Protein AF-A0A0Q9KN88-F1 (afdb_monomer_lite)

Radius of gyration: 12.46 Å; chains: 1; bounding box: 31×26×24 Å

Structure (mmCIF, N/CA/C/O backbone):
data_AF-A0A0Q9KN88-F1
#
_entry.id   AF-A0A0Q9KN88-F1
#
loop_
_atom_site.group_PDB
_atom_site.id
_atom_site.type_symbol
_atom_site.label_atom_id
_atom_site.label_alt_id
_atom_site.label_comp_id
_atom_site.label_asym_id
_atom_site.label_entity_id
_atom_site.label_seq_id
_atom_site.pdbx_PDB_ins_code
_atom_site.Cartn_x
_atom_site.Cartn_y
_atom_site.Cartn_z
_atom_site.occupancy
_atom_site.B_iso_or_equiv
_atom_site.auth_seq_id
_atom_site.auth_comp_id
_atom_site.auth_asym_id
_atom_site.auth_atom_id
_atom_site.pdbx_PDB_model_num
ATOM 1 N N . MET A 1 1 ? 11.682 12.353 -7.557 1.00 66.00 1 MET A N 1
ATOM 2 C CA . MET A 1 1 ? 10.257 12.763 -7.603 1.00 66.00 1 MET A CA 1
ATOM 3 C C . MET A 1 1 ? 9.466 11.636 -8.251 1.00 66.00 1 MET A C 1
ATOM 5 O O . MET A 1 1 ? 9.890 11.157 -9.292 1.00 66.00 1 MET A O 1
ATOM 9 N N . CYS A 1 2 ? 8.392 11.150 -7.622 1.00 83.38 2 CYS A N 1
ATOM 10 C CA . CYS A 1 2 ? 7.617 10.023 -8.153 1.00 83.38 2 CYS A CA 1
ATOM 11 C C . CYS A 1 2 ? 6.597 10.494 -9.201 1.00 83.38 2 CYS A C 1
ATOM 13 O O . CYS A 1 2 ? 5.848 11.435 -8.937 1.00 83.38 2 CYS A O 1
ATOM 15 N N . ILE A 1 3 ? 6.490 9.790 -10.333 1.00 86.19 3 ILE A N 1
ATOM 16 C CA . ILE A 1 3 ? 5.500 10.087 -11.388 1.00 86.19 3 ILE A CA 1
ATOM 17 C C . ILE A 1 3 ? 4.047 9.905 -10.929 1.00 86.19 3 ILE A C 1
ATOM 19 O O . ILE A 1 3 ? 3.130 10.432 -11.544 1.00 86.19 3 ILE A O 1
ATOM 23 N N . THR A 1 4 ? 3.818 9.182 -9.828 1.00 83.69 4 THR A N 1
ATOM 24 C CA . THR A 1 4 ? 2.466 8.972 -9.288 1.00 83.69 4 THR A CA 1
ATOM 25 C C . THR A 1 4 ? 1.870 10.231 -8.653 1.00 83.69 4 THR A C 1
ATOM 27 O O . THR A 1 4 ? 0.707 10.207 -8.255 1.00 83.69 4 THR A O 1
ATOM 30 N N . GLY A 1 5 ? 2.666 11.294 -8.468 1.00 86.88 5 GLY A N 1
ATOM 31 C CA . GLY A 1 5 ? 2.256 12.521 -7.775 1.00 86.88 5 GLY A CA 1
ATOM 32 C C . GLY A 1 5 ? 1.994 12.337 -6.275 1.00 86.88 5 GLY A C 1
ATOM 33 O O . GLY A 1 5 ? 1.649 13.289 -5.577 1.00 86.88 5 GLY A O 1
ATOM 34 N N . LYS A 1 6 ? 2.159 11.119 -5.745 1.00 88.69 6 LYS A N 1
ATOM 35 C CA . LYS A 1 6 ? 1.930 10.816 -4.334 1.00 88.69 6 LYS A CA 1
ATOM 36 C C . LYS A 1 6 ? 3.097 11.293 -3.488 1.00 88.69 6 LYS A C 1
ATOM 38 O O . LYS A 1 6 ? 4.261 11.211 -3.879 1.00 88.69 6 LYS A O 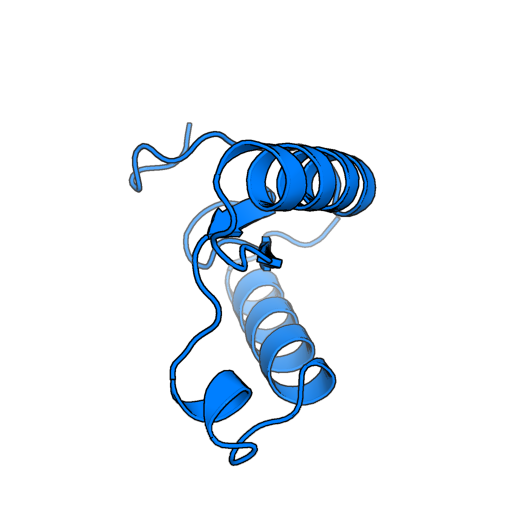1
ATOM 43 N N . ARG A 1 7 ? 2.774 11.725 -2.268 1.00 92.00 7 ARG A N 1
ATOM 44 C CA . ARG A 1 7 ? 3.778 12.108 -1.278 1.00 92.00 7 ARG A CA 1
ATOM 45 C C . ARG A 1 7 ? 4.703 10.928 -0.981 1.00 92.00 7 ARG A C 1
ATOM 47 O O . ARG A 1 7 ? 4.234 9.856 -0.596 1.00 92.00 7 ARG A O 1
ATOM 54 N N . ALA A 1 8 ? 5.996 11.147 -1.179 1.00 93.25 8 ALA A N 1
ATOM 55 C CA . ALA A 1 8 ? 7.055 10.197 -0.875 1.00 93.25 8 ALA A CA 1
ATOM 56 C C . ALA A 1 8 ? 7.463 10.279 0.604 1.00 93.25 8 ALA A C 1
ATOM 58 O O . ALA A 1 8 ? 7.422 11.352 1.214 1.00 93.25 8 ALA A O 1
ATOM 59 N N . TYR A 1 9 ? 7.851 9.135 1.158 1.00 93.88 9 TYR A N 1
ATOM 60 C CA . TYR A 1 9 ? 8.458 8.977 2.476 1.00 93.88 9 TYR A CA 1
ATOM 61 C C . TYR A 1 9 ? 9.717 8.124 2.317 1.00 93.88 9 TYR A C 1
ATOM 63 O O . TYR A 1 9 ? 9.679 7.104 1.627 1.00 93.88 9 TYR A O 1
ATOM 71 N N . TYR A 1 10 ? 10.809 8.510 2.973 1.00 90.19 10 TYR A N 1
ATOM 72 C CA . TYR A 1 10 ? 12.099 7.837 2.807 1.00 90.19 10 TYR A CA 1
ATOM 73 C C . TYR A 1 10 ? 12.126 6.470 3.487 1.00 90.19 10 TYR A C 1
ATOM 75 O O . TYR A 1 10 ? 12.818 5.558 3.043 1.00 90.19 10 TYR A O 1
ATOM 83 N N . SER A 1 11 ? 11.329 6.292 4.545 1.00 91.94 11 SER A N 1
ATOM 84 C CA . SER A 1 11 ? 11.251 5.026 5.268 1.00 91.94 11 SER A CA 1
ATOM 85 C C . SER A 1 11 ? 9.827 4.500 5.441 1.00 91.94 11 SER A C 1
ATOM 87 O O . SER A 1 11 ? 8.839 5.239 5.548 1.00 91.94 11 SER A O 1
ATOM 89 N N . ARG A 1 12 ? 9.728 3.174 5.601 1.00 91.44 12 ARG A N 1
ATOM 90 C CA . ARG A 1 12 ? 8.488 2.498 6.007 1.00 91.44 12 ARG A CA 1
ATOM 91 C C . ARG A 1 12 ? 7.949 3.043 7.327 1.00 91.44 12 ARG A C 1
ATOM 93 O O . ARG A 1 12 ? 6.734 3.111 7.506 1.00 91.44 12 ARG A O 1
ATOM 100 N N . ALA A 1 13 ? 8.836 3.397 8.259 1.00 94.31 13 ALA A N 1
ATOM 101 C CA . ALA A 1 13 ? 8.468 3.902 9.576 1.00 94.31 13 ALA A CA 1
ATOM 102 C C . ALA A 1 13 ? 7.738 5.250 9.478 1.00 94.31 13 ALA A C 1
ATOM 104 O O . ALA A 1 13 ? 6.664 5.413 10.065 1.00 94.31 13 ALA A O 1
ATOM 105 N N . GLU A 1 14 ? 8.257 6.178 8.672 1.00 95.25 14 GLU A N 1
ATOM 106 C CA . GLU A 1 14 ? 7.615 7.467 8.397 1.00 95.25 14 GLU A CA 1
ATOM 107 C C . GLU A 1 14 ? 6.261 7.290 7.711 1.00 95.25 14 GLU A C 1
ATOM 109 O O . GLU A 1 14 ? 5.252 7.831 8.177 1.00 95.25 14 GLU A O 1
ATOM 114 N N . ALA A 1 15 ? 6.211 6.468 6.658 1.00 95.56 15 ALA A N 1
ATOM 115 C CA . ALA A 1 15 ? 4.970 6.169 5.953 1.00 95.56 15 ALA A CA 1
ATOM 116 C C . ALA A 1 15 ? 3.928 5.538 6.894 1.00 95.56 15 ALA A C 1
ATOM 118 O O . ALA A 1 15 ? 2.758 5.917 6.876 1.00 95.56 15 ALA A O 1
ATOM 119 N N . LYS A 1 16 ? 4.340 4.619 7.780 1.00 95.56 16 LYS A N 1
ATOM 120 C CA . LYS A 1 16 ? 3.462 3.987 8.779 1.00 95.56 16 LYS A CA 1
ATOM 121 C C . LYS A 1 16 ? 2.929 5.001 9.789 1.00 95.56 16 LYS A C 1
ATOM 123 O O . LYS A 1 16 ? 1.732 4.988 10.082 1.00 95.56 16 LYS A O 1
ATOM 128 N N . LYS A 1 17 ? 3.786 5.890 10.306 1.00 96.88 17 LYS A N 1
ATOM 129 C CA . LYS A 1 17 ? 3.376 6.971 11.217 1.00 96.88 17 LYS A CA 1
ATOM 130 C C . LYS A 1 17 ? 2.329 7.858 10.547 1.00 96.88 17 LYS A C 1
ATOM 132 O O . LYS A 1 17 ? 1.295 8.143 11.152 1.00 96.88 17 LYS A O 1
ATOM 137 N N . LYS A 1 18 ? 2.556 8.235 9.284 1.00 96.75 18 LYS A N 1
ATOM 138 C CA . LYS A 1 18 ? 1.639 9.115 8.559 1.00 96.75 18 LYS A CA 1
ATOM 139 C C . LYS A 1 18 ? 0.335 8.430 8.150 1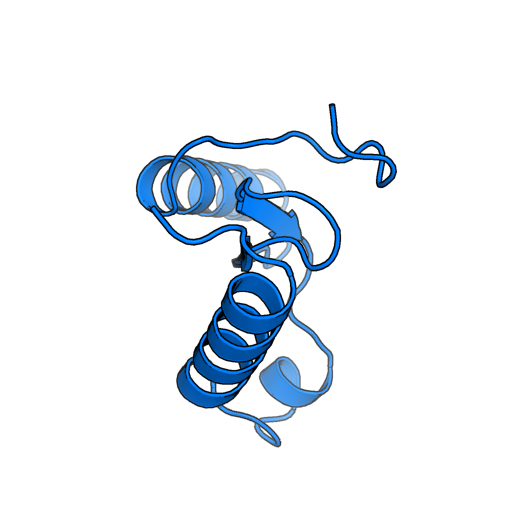.00 96.75 18 LYS A C 1
ATOM 141 O O . LYS A 1 18 ? -0.720 9.046 8.272 1.00 96.75 18 LYS A O 1
ATOM 146 N N . ALA A 1 19 ? 0.378 7.156 7.764 1.00 96.50 19 ALA A N 1
ATOM 147 C CA . ALA A 1 19 ? -0.815 6.354 7.505 1.00 96.50 19 ALA A CA 1
ATOM 148 C C . ALA A 1 19 ? -1.696 6.228 8.759 1.00 96.50 19 ALA A C 1
ATOM 150 O O . ALA A 1 19 ? -2.912 6.401 8.681 1.00 96.50 19 ALA A O 1
ATOM 151 N N . LYS A 1 20 ? -1.092 5.990 9.934 1.00 96.38 20 LYS A N 1
ATOM 152 C CA . LYS A 1 20 ? -1.822 5.927 11.211 1.00 96.38 20 LYS A CA 1
ATOM 153 C C . LYS A 1 20 ? -2.491 7.262 11.550 1.00 96.38 20 LYS A C 1
ATOM 155 O O . LYS A 1 20 ? -3.657 7.273 11.926 1.00 96.38 20 LYS A O 1
ATOM 160 N N . ASP A 1 21 ? -1.768 8.371 11.411 1.00 96.81 21 ASP A N 1
ATOM 161 C CA . ASP A 1 21 ? -2.295 9.727 11.624 1.00 96.81 21 ASP A CA 1
ATOM 162 C C . ASP A 1 21 ? -3.465 10.035 10.673 1.00 96.81 21 ASP A C 1
ATOM 164 O O . ASP A 1 21 ? -4.535 10.438 11.117 1.00 96.81 21 ASP A O 1
ATOM 168 N N . MET A 1 22 ? -3.304 9.755 9.378 1.00 95.81 22 MET A N 1
ATOM 169 C CA . MET A 1 22 ? -4.344 9.981 8.373 1.00 95.81 22 MET A CA 1
ATOM 170 C C . MET A 1 22 ? -5.581 9.107 8.602 1.00 95.81 22 MET A C 1
ATOM 172 O O . MET A 1 22 ? -6.697 9.619 8.538 1.00 95.81 22 MET A O 1
ATOM 176 N N . SER A 1 23 ? -5.394 7.827 8.938 1.00 96.00 23 SER A N 1
ATOM 177 C CA . SER A 1 23 ? -6.521 6.928 9.216 1.00 96.00 23 SER A CA 1
ATOM 178 C C . SER A 1 23 ? -7.331 7.396 10.423 1.00 96.00 23 SER A C 1
ATOM 180 O O . SER A 1 23 ? -8.554 7.358 10.402 1.00 96.00 23 SER A O 1
ATOM 182 N N . ARG A 1 24 ? -6.659 7.906 11.467 1.00 95.56 24 ARG A N 1
ATOM 183 C CA . ARG A 1 24 ? -7.331 8.470 12.648 1.00 95.56 24 ARG A CA 1
ATOM 184 C C . ARG A 1 24 ? -8.114 9.744 12.336 1.00 95.56 24 ARG A C 1
ATOM 186 O O . ARG A 1 24 ? -9.155 9.956 12.939 1.00 95.56 24 ARG A O 1
ATOM 193 N N . ARG A 1 25 ? -7.605 10.597 11.441 1.00 95.75 25 ARG A N 1
ATOM 194 C CA . ARG A 1 25 ? -8.241 11.881 11.095 1.00 95.75 25 ARG A CA 1
ATOM 195 C C . ARG A 1 25 ? -9.426 11.736 10.148 1.00 95.75 25 ARG A C 1
ATOM 197 O O . ARG A 1 25 ? -10.356 12.522 10.231 1.00 95.75 25 ARG A O 1
ATOM 204 N N . THR A 1 26 ? -9.355 10.782 9.225 1.00 95.25 26 THR A N 1
ATOM 205 C CA . THR A 1 26 ? -10.331 10.639 8.130 1.00 95.25 26 THR A CA 1
ATOM 206 C C . THR A 1 26 ? -11.319 9.497 8.346 1.00 95.25 26 THR A C 1
ATOM 208 O O . THR A 1 26 ? -12.339 9.447 7.672 1.00 95.25 26 THR A O 1
ATOM 211 N N . GLY A 1 27 ? -11.005 8.547 9.232 1.00 94.12 27 GLY A N 1
ATOM 212 C CA . GLY A 1 27 ? -11.735 7.282 9.355 1.00 94.12 27 GLY A CA 1
ATOM 213 C C . GLY A 1 27 ? -11.437 6.286 8.228 1.00 94.12 27 GLY A C 1
ATOM 214 O O . GLY A 1 27 ? -11.793 5.114 8.338 1.00 94.12 27 GLY A O 1
ATOM 215 N N . GLU A 1 28 ? -10.737 6.697 7.165 1.00 93.75 28 GLU A N 1
ATOM 216 C CA . GLU A 1 28 ? -10.363 5.801 6.078 1.00 93.75 28 GLU A CA 1
ATOM 217 C C . GLU A 1 28 ? -9.145 4.953 6.445 1.00 93.75 28 GLU A C 1
ATOM 219 O O . GLU A 1 28 ? -8.117 5.443 6.912 1.00 93.75 28 GLU A O 1
ATOM 224 N N . ARG A 1 29 ? -9.206 3.655 6.149 1.00 92.62 29 ARG A N 1
ATOM 225 C CA . ARG A 1 29 ? -8.046 2.778 6.306 1.00 92.62 29 ARG A CA 1
ATOM 226 C C . ARG A 1 29 ? -7.033 3.051 5.196 1.00 92.62 29 ARG A C 1
ATOM 228 O O . ARG A 1 29 ? -7.233 2.632 4.058 1.00 92.62 29 ARG A O 1
ATOM 235 N N . VAL A 1 30 ? -5.902 3.656 5.552 1.00 95.31 30 VAL A N 1
ATOM 236 C CA . VAL A 1 30 ? -4.734 3.788 4.668 1.00 95.31 30 VAL A CA 1
ATOM 237 C C . VAL A 1 30 ? -3.553 2.974 5.189 1.00 95.31 30 VAL A C 1
ATOM 239 O O . VAL A 1 30 ? -3.345 2.831 6.394 1.00 95.31 30 VAL A O 1
ATOM 242 N N . ILE A 1 31 ? -2.772 2.409 4.272 1.00 94.44 31 ILE A N 1
ATOM 2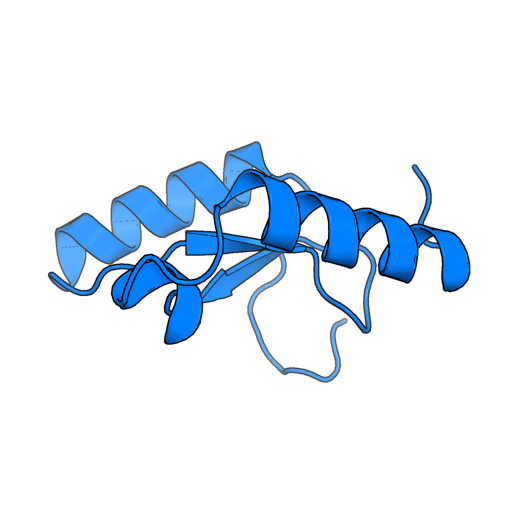43 C CA . ILE A 1 31 ? -1.602 1.585 4.572 1.00 94.44 31 ILE A CA 1
ATOM 244 C C . ILE A 1 31 ? -0.353 2.139 3.879 1.00 94.44 31 ILE A C 1
ATOM 246 O O . ILE A 1 31 ? -0.459 2.684 2.777 1.00 94.44 31 ILE A O 1
ATOM 250 N N . PRO A 1 32 ? 0.832 1.999 4.498 1.00 95.25 32 PRO A N 1
ATOM 251 C CA . PRO A 1 32 ? 2.087 2.271 3.820 1.00 95.25 32 PRO A CA 1
ATOM 252 C C . PRO A 1 32 ? 2.392 1.174 2.796 1.00 95.25 32 PRO A C 1
ATOM 254 O O . PRO A 1 32 ? 2.127 -0.006 3.044 1.00 95.25 32 PRO A O 1
ATOM 257 N N . TYR A 1 33 ? 3.001 1.553 1.680 1.00 92.12 33 TYR A N 1
ATOM 258 C CA . TYR A 1 33 ? 3.448 0.627 0.651 1.00 92.12 33 TYR A CA 1
ATOM 259 C C . TYR A 1 33 ? 4.697 1.142 -0.072 1.00 92.12 33 TYR A C 1
ATOM 261 O O . TYR A 1 33 ? 4.883 2.351 -0.202 1.00 92.12 33 TYR A O 1
ATOM 269 N N . ARG A 1 34 ? 5.538 0.225 -0.562 1.00 89.38 34 ARG A N 1
ATOM 270 C CA . ARG A 1 34 ? 6.684 0.557 -1.417 1.00 89.38 34 ARG A CA 1
ATOM 271 C C . ARG A 1 34 ? 6.218 0.796 -2.851 1.00 89.38 34 ARG A C 1
ATOM 273 O O . ARG A 1 34 ? 5.382 0.030 -3.344 1.00 89.38 34 ARG A O 1
ATOM 280 N N . CYS A 1 35 ? 6.687 1.877 -3.467 1.00 89.19 35 CYS A N 1
ATOM 281 C CA . CYS A 1 35 ? 6.301 2.239 -4.823 1.00 89.19 35 CYS A CA 1
ATOM 282 C C . CYS A 1 35 ? 6.891 1.280 -5.863 1.00 89.19 35 CYS A C 1
ATOM 284 O O . CYS A 1 35 ? 8.006 0.796 -5.713 1.00 89.19 35 CYS A O 1
ATOM 286 N N . ASP A 1 36 ? 6.142 1.050 -6.938 1.00 86.19 36 ASP A N 1
ATOM 287 C CA . ASP A 1 36 ? 6.535 0.159 -8.033 1.00 86.19 36 ASP A CA 1
ATOM 288 C C . ASP A 1 36 ? 7.331 0.880 -9.137 1.00 86.19 36 ASP A C 1
ATOM 290 O O . ASP A 1 36 ? 7.733 0.245 -10.108 1.00 86.19 36 ASP A O 1
ATOM 294 N N . VAL A 1 37 ? 7.496 2.205 -9.021 1.00 87.06 37 VAL A N 1
ATOM 295 C CA . VAL A 1 37 ? 8.119 3.086 -10.033 1.00 87.06 37 VAL A CA 1
ATOM 296 C C . VAL A 1 37 ? 9.111 4.092 -9.435 1.00 87.06 37 VAL A C 1
ATOM 298 O O . VAL A 1 37 ? 9.632 4.948 -10.141 1.00 87.06 37 VAL A O 1
ATOM 301 N N . CYS A 1 38 ? 9.331 4.054 -8.120 1.00 88.38 38 CYS A N 1
ATOM 302 C CA . CYS A 1 38 ? 10.345 4.861 -7.444 1.00 88.38 38 CYS A CA 1
ATOM 303 C C . CYS A 1 38 ? 10.826 4.136 -6.173 1.00 88.38 38 CYS A C 1
ATOM 305 O O . CYS A 1 38 ? 10.145 3.215 -5.711 1.00 88.38 38 CYS A O 1
ATOM 307 N N . PRO A 1 39 ? 11.967 4.531 -5.582 1.00 88.44 39 PRO A N 1
ATOM 308 C CA . PRO A 1 39 ? 12.510 3.850 -4.405 1.00 88.44 39 PRO A CA 1
ATOM 309 C C . PRO A 1 39 ? 11.758 4.173 -3.099 1.00 88.44 39 PRO A C 1
ATOM 311 O O . PRO A 1 39 ? 11.987 3.515 -2.083 1.00 88.44 39 PRO A O 1
ATOM 314 N N . ASP A 1 40 ? 10.858 5.158 -3.114 1.00 92.19 40 ASP A N 1
ATOM 315 C CA . ASP A 1 40 ? 10.214 5.701 -1.918 1.00 92.19 40 ASP A CA 1
ATOM 316 C C . ASP A 1 40 ? 8.998 4.892 -1.433 1.00 92.19 40 ASP A C 1
ATOM 318 O O . ASP A 1 40 ? 8.392 4.070 -2.134 1.00 92.19 40 ASP A O 1
ATOM 322 N N . TRP A 1 41 ? 8.583 5.197 -0.204 1.00 93.38 41 TRP A N 1
ATOM 323 C CA . TRP A 1 41 ? 7.332 4.733 0.379 1.00 93.38 41 TRP A CA 1
ATOM 324 C C . TRP A 1 41 ? 6.203 5.731 0.130 1.00 93.38 41 TRP A C 1
ATOM 326 O O . TRP A 1 41 ? 6.389 6.945 0.168 1.00 93.38 41 TRP A O 1
ATOM 336 N N . HIS A 1 42 ? 4.993 5.212 -0.046 1.00 94.12 42 HIS A N 1
ATOM 337 C CA . HIS A 1 42 ? 3.761 5.988 -0.148 1.00 94.12 42 HIS A CA 1
ATOM 338 C C . HIS A 1 42 ? 2.709 5.453 0.821 1.00 94.12 42 HIS A C 1
ATOM 340 O O . HIS A 1 42 ? 2.867 4.386 1.415 1.00 94.12 42 HIS A O 1
ATOM 346 N N . ILE A 1 43 ? 1.612 6.195 0.969 1.00 95.12 43 ILE A N 1
ATOM 347 C CA . ILE A 1 43 ? 0.418 5.751 1.691 1.00 95.12 43 ILE A CA 1
ATOM 348 C C . ILE A 1 43 ? -0.780 5.735 0.741 1.00 95.12 43 ILE A C 1
ATOM 350 O O . ILE A 1 43 ? -0.868 6.554 -0.174 1.00 95.12 43 ILE A O 1
ATOM 354 N N . GLY A 1 44 ? -1.701 4.799 0.941 1.00 93.94 44 GLY A N 1
ATOM 355 C CA . GLY A 1 44 ? -2.924 4.715 0.145 1.00 93.94 44 GLY A CA 1
ATOM 356 C C . GLY A 1 44 ? -3.883 3.654 0.662 1.00 93.94 44 GLY A C 1
ATOM 357 O O . GLY A 1 44 ? -3.596 2.978 1.652 1.00 93.94 44 GLY A O 1
ATOM 358 N N . LYS A 1 45 ? -5.031 3.508 -0.004 1.00 93.06 45 LYS A N 1
ATOM 359 C CA . LYS A 1 45 ? -6.019 2.489 0.362 1.00 93.06 45 LYS A CA 1
ATOM 360 C C . LYS A 1 45 ? -5.430 1.081 0.182 1.00 93.06 45 LYS A C 1
ATOM 362 O O . LYS A 1 45 ? -4.650 0.861 -0.750 1.00 93.06 45 LYS A O 1
ATOM 367 N N . PRO A 1 46 ? -5.760 0.128 1.071 1.00 92.06 46 PRO A N 1
ATOM 368 C CA . PRO A 1 46 ? -5.370 -1.258 0.880 1.00 92.06 46 PRO A CA 1
ATOM 369 C C . PRO A 1 46 ? -5.986 -1.808 -0.415 1.00 92.06 46 PRO A C 1
ATOM 371 O O . PRO A 1 46 ? -7.112 -1.440 -0.752 1.00 92.06 46 PRO A O 1
ATOM 374 N N . PRO A 1 47 ? -5.277 -2.689 -1.140 1.00 89.88 47 PRO A N 1
ATOM 375 C CA . PRO A 1 47 ? -5.831 -3.321 -2.330 1.00 89.88 47 PRO A CA 1
ATOM 376 C C . PRO A 1 47 ? -7.048 -4.192 -1.964 1.00 89.88 47 PRO A C 1
ATOM 378 O O . PRO A 1 47 ? -7.064 -4.762 -0.867 1.00 89.88 47 PRO A O 1
ATOM 381 N N . PRO A 1 48 ? -8.037 -4.352 -2.866 1.00 91.25 48 PRO A N 1
ATOM 382 C CA . PRO A 1 48 ? -9.263 -5.103 -2.584 1.00 91.25 48 PRO A CA 1
ATOM 383 C C . PRO A 1 48 ? -9.018 -6.519 -2.059 1.00 91.25 48 PRO A C 1
ATOM 385 O O . PRO A 1 48 ? -9.648 -6.914 -1.082 1.00 91.25 48 PRO A O 1
ATOM 388 N N . GLY A 1 49 ? -8.042 -7.246 -2.612 1.00 92.31 49 GLY A N 1
ATOM 389 C CA . GLY A 1 49 ? -7.712 -8.596 -2.143 1.00 92.31 49 GLY A CA 1
ATOM 390 C C . GLY A 1 49 ? -7.240 -8.650 -0.687 1.00 92.31 49 GLY A C 1
ATOM 391 O O . GLY A 1 49 ? -7.548 -9.601 0.021 1.00 92.31 49 GLY A O 1
ATOM 392 N N . LEU A 1 50 ? -6.586 -7.596 -0.181 1.00 90.88 50 LEU A N 1
ATOM 393 C CA . LEU A 1 50 ? -6.220 -7.517 1.238 1.00 90.88 50 LEU A CA 1
ATOM 394 C C . LEU A 1 50 ? -7.434 -7.246 2.134 1.00 90.88 50 LEU A C 1
ATOM 396 O O . LEU A 1 50 ? -7.446 -7.643 3.296 1.00 90.88 50 LEU A O 1
ATOM 400 N N . ILE A 1 51 ? -8.428 -6.517 1.625 1.00 91.56 51 ILE A N 1
ATOM 401 C CA . ILE A 1 51 ? -9.675 -6.245 2.350 1.00 91.56 51 ILE A CA 1
ATOM 402 C C . ILE A 1 51 ? -10.523 -7.518 2.411 1.00 91.56 51 ILE A C 1
ATOM 404 O O . ILE A 1 51 ? -11.052 -7.837 3.470 1.00 91.56 51 ILE A O 1
ATOM 408 N N . ARG A 1 52 ? -10.600 -8.252 1.294 1.00 94.31 52 ARG A N 1
ATOM 409 C CA . ARG A 1 52 ? -11.342 -9.514 1.160 1.00 94.31 52 ARG A CA 1
ATOM 410 C C . ARG A 1 52 ? -10.654 -10.713 1.823 1.00 94.31 52 ARG A C 1
ATOM 412 O O . ARG A 1 52 ? -11.289 -11.743 1.989 1.00 94.31 52 ARG A O 1
ATOM 419 N N . GLY A 1 53 ? -9.384 -10.581 2.212 1.00 92.38 53 GLY A N 1
ATOM 420 C CA . GLY A 1 53 ? -8.604 -11.670 2.813 1.00 92.38 53 GLY A CA 1
ATOM 421 C C . GLY A 1 53 ? -8.056 -12.683 1.803 1.00 92.38 53 GLY A C 1
ATOM 422 O O . GLY A 1 53 ? -7.583 -13.736 2.205 1.00 92.38 53 GLY A O 1
ATOM 423 N N . GLU A 1 54 ? -8.092 -12.360 0.511 1.00 95.19 54 GLU A N 1
ATOM 424 C CA . GLU A 1 54 ? -7.566 -13.188 -0.584 1.00 95.19 54 GLU A CA 1
ATOM 425 C C . GLU A 1 54 ? -6.035 -13.168 -0.644 1.00 95.19 54 GLU A C 1
ATOM 427 O O . GLU A 1 54 ? -5.420 -14.108 -1.129 1.00 95.19 54 GLU A O 1
ATOM 432 N N . VAL A 1 55 ? -5.423 -12.077 -0.171 1.00 93.31 55 VAL A N 1
ATOM 433 C CA . VAL A 1 55 ? -3.968 -11.926 -0.084 1.00 93.31 55 VAL A CA 1
ATOM 434 C C . VAL A 1 55 ? -3.571 -11.384 1.280 1.00 93.31 55 VAL A C 1
ATOM 436 O O . VAL A 1 55 ? -4.194 -10.469 1.832 1.00 93.31 55 VAL A O 1
ATOM 439 N N . SER A 1 56 ? -2.486 -11.916 1.824 1.00 92.69 56 SER A N 1
ATOM 440 C CA . SER A 1 56 ? -1.898 -11.451 3.070 1.00 92.69 56 SER A CA 1
ATOM 441 C C . SER A 1 56 ? -1.074 -10.175 2.867 1.00 92.69 56 SER A C 1
ATOM 443 O O . SER A 1 56 ? -0.605 -9.828 1.778 1.00 92.69 56 SER A O 1
ATOM 445 N N . ARG A 1 57 ? -0.844 -9.447 3.967 1.00 87.56 57 ARG A N 1
ATOM 446 C CA . ARG A 1 57 ? 0.060 -8.283 3.956 1.00 87.56 57 ARG A CA 1
ATOM 447 C C . ARG A 1 57 ? 1.491 -8.676 3.590 1.00 87.56 57 ARG A C 1
ATOM 449 O O . ARG A 1 57 ? 2.181 -7.870 2.972 1.00 87.56 57 ARG A O 1
ATOM 456 N N . SER A 1 58 ? 1.928 -9.859 4.017 1.00 88.69 58 SER A N 1
ATOM 457 C CA . SER A 1 58 ? 3.251 -10.417 3.730 1.00 88.69 58 SER A CA 1
ATOM 458 C C . SER A 1 58 ? 3.440 -10.649 2.238 1.00 88.69 58 SER A C 1
ATOM 460 O O . SER A 1 58 ? 4.439 -10.188 1.702 1.00 88.69 58 SER A O 1
ATOM 462 N N . GLU A 1 59 ? 2.461 -11.246 1.557 1.00 91.12 59 GLU A N 1
ATOM 463 C CA . GLU A 1 59 ? 2.528 -11.493 0.109 1.00 91.12 59 GLU A CA 1
ATOM 464 C C . GLU A 1 59 ? 2.623 -10.189 -0.686 1.00 91.12 59 GLU A C 1
ATOM 466 O O . GLU A 1 59 ? 3.510 -10.031 -1.522 1.00 91.12 59 GLU A O 1
ATOM 471 N N . ILE A 1 60 ? 1.782 -9.197 -0.367 1.00 89.38 60 ILE A N 1
ATOM 472 C CA . ILE A 1 60 ? 1.847 -7.877 -1.020 1.00 89.38 60 ILE A CA 1
ATOM 473 C C . ILE A 1 60 ? 3.206 -7.214 -0.788 1.00 89.38 60 ILE A C 1
ATOM 475 O O . ILE A 1 60 ? 3.739 -6.543 -1.673 1.00 89.38 60 ILE A O 1
ATOM 479 N N . HIS A 1 61 ? 3.739 -7.338 0.426 1.00 85.69 61 HIS A N 1
ATOM 480 C CA . HIS A 1 61 ? 5.024 -6.753 0.773 1.00 85.69 61 HIS A CA 1
ATOM 481 C C . HIS A 1 61 ? 6.154 -7.426 -0.004 1.00 85.69 61 HIS A C 1
ATOM 483 O O . HIS A 1 61 ? 6.946 -6.716 -0.616 1.00 85.69 61 HIS A O 1
ATOM 489 N N . GLN A 1 62 ? 6.182 -8.759 -0.031 1.00 87.69 62 GLN A N 1
ATOM 490 C CA . GLN A 1 62 ? 7.184 -9.536 -0.750 1.00 87.69 62 GLN A CA 1
ATOM 491 C C . GLN A 1 62 ? 7.172 -9.202 -2.243 1.00 87.69 62 GLN A C 1
ATOM 493 O O . GLN A 1 62 ? 8.190 -8.772 -2.770 1.00 87.69 62 GLN A O 1
ATOM 498 N N . HIS A 1 63 ? 5.998 -9.225 -2.879 1.00 87.62 63 HIS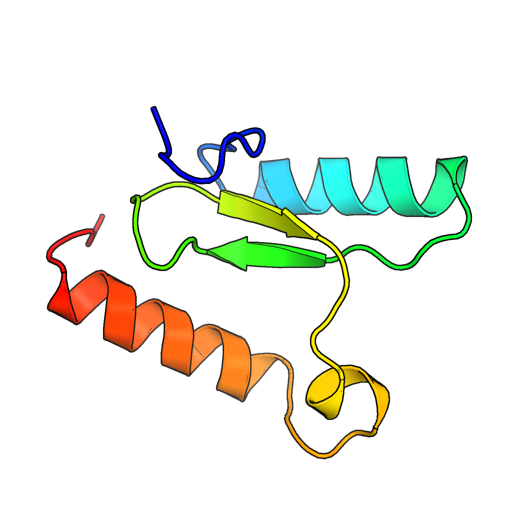 A N 1
ATOM 499 C CA . HIS A 1 63 ? 5.854 -8.893 -4.298 1.00 87.62 63 HIS A CA 1
ATOM 500 C C . HIS A 1 63 ? 6.423 -7.504 -4.647 1.00 87.62 63 HIS A C 1
ATOM 502 O O . HIS A 1 63 ? 7.092 -7.320 -5.663 1.00 87.62 63 HIS A O 1
ATOM 508 N N . ARG A 1 64 ? 6.181 -6.497 -3.799 1.00 86.50 64 ARG A N 1
ATOM 509 C CA . ARG A 1 64 ? 6.723 -5.141 -4.004 1.00 86.50 64 ARG A CA 1
ATOM 510 C C . ARG A 1 64 ? 8.232 -5.073 -3.775 1.00 86.50 64 ARG A C 1
ATOM 512 O O . ARG A 1 64 ? 8.899 -4.258 -4.407 1.00 86.50 64 ARG A O 1
ATOM 519 N N . TYR A 1 65 ? 8.768 -5.888 -2.868 1.00 84.38 65 TYR A N 1
ATOM 520 C CA . TYR A 1 65 ? 10.212 -6.015 -2.674 1.00 84.38 65 TYR A CA 1
ATOM 521 C C . TYR A 1 65 ? 10.881 -6.654 -3.886 1.00 84.38 65 TYR A C 1
ATOM 523 O O . TYR A 1 65 ? 11.821 -6.064 -4.412 1.00 84.38 65 TYR A O 1
ATOM 531 N N . ASP A 1 66 ? 10.351 -7.777 -4.368 1.00 87.50 66 ASP A N 1
ATOM 532 C CA . ASP A 1 66 ? 10.872 -8.491 -5.537 1.00 87.50 66 ASP A CA 1
ATOM 533 C C . ASP A 1 66 ? 10.883 -7.580 -6.767 1.00 87.50 66 ASP A C 1
ATOM 535 O O . ASP A 1 66 ? 11.883 -7.479 -7.477 1.00 87.50 66 ASP A O 1
ATOM 539 N N . ARG A 1 67 ? 9.796 -6.825 -6.970 1.00 85.06 67 ARG A N 1
ATOM 540 C CA . ARG A 1 67 ? 9.703 -5.848 -8.058 1.00 85.06 67 ARG A CA 1
ATOM 541 C C . ARG A 1 67 ? 10.726 -4.725 -7.922 1.00 85.06 67 ARG A C 1
ATOM 543 O O . ARG A 1 67 ? 11.381 -4.369 -8.895 1.00 85.06 67 ARG A O 1
ATOM 550 N N . ALA A 1 68 ? 10.863 -4.146 -6.737 1.00 81.38 68 ALA A N 1
ATOM 551 C CA . ALA A 1 68 ? 11.803 -3.053 -6.532 1.00 81.38 68 ALA A CA 1
ATOM 552 C C . ALA A 1 68 ? 13.266 -3.509 -6.651 1.00 81.38 68 ALA A C 1
ATOM 554 O O . ALA A 1 68 ? 14.097 -2.746 -7.138 1.00 81.38 68 ALA A O 1
ATOM 555 N N . ARG A 1 69 ? 13.565 -4.759 -6.279 1.00 83.19 69 ARG A N 1
ATOM 556 C CA . ARG A 1 69 ? 14.847 -5.412 -6.562 1.00 83.19 69 ARG A CA 1
ATOM 557 C C . ARG A 1 69 ? 15.075 -5.573 -8.063 1.00 83.19 69 ARG A C 1
ATOM 559 O O . ARG A 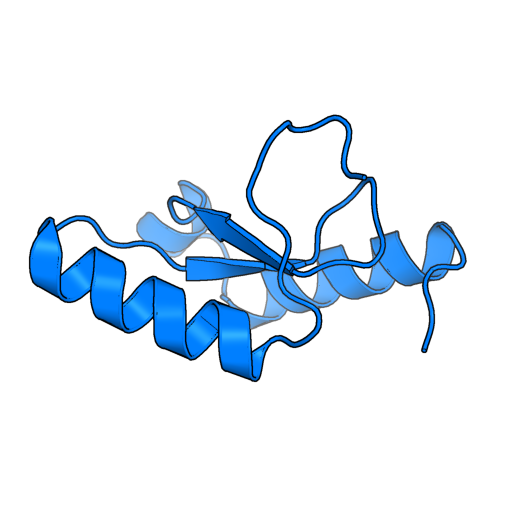1 69 ? 16.126 -5.183 -8.553 1.00 83.19 69 ARG A O 1
ATOM 566 N N . ALA A 1 70 ? 14.080 -6.059 -8.806 1.00 85.44 70 ALA A N 1
ATOM 567 C CA . ALA A 1 70 ? 14.167 -6.181 -10.263 1.00 85.44 70 ALA A CA 1
ATOM 568 C C . ALA A 1 70 ? 14.396 -4.830 -10.974 1.00 85.44 70 ALA A C 1
ATOM 570 O O . ALA A 1 70 ? 14.982 -4.793 -12.050 1.00 85.44 70 ALA A O 1
ATOM 571 N N . LEU A 1 71 ? 13.961 -3.722 -10.365 1.00 82.38 71 LEU A N 1
ATOM 572 C CA . LEU A 1 71 ? 14.166 -2.357 -10.863 1.00 82.38 71 LEU A CA 1
ATOM 573 C C . LEU A 1 71 ? 15.465 -1.697 -10.366 1.00 82.38 71 LEU A C 1
ATOM 575 O O . LEU A 1 71 ? 15.715 -0.540 -10.697 1.00 82.38 71 LEU A O 1
ATOM 579 N N . GLY A 1 72 ? 16.281 -2.395 -9.569 1.00 80.50 72 GLY A N 1
ATOM 580 C CA .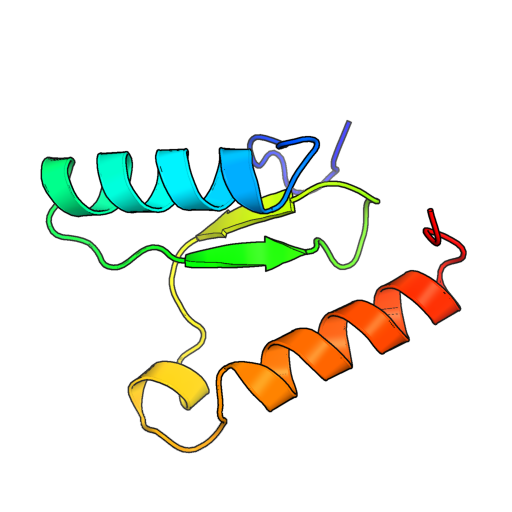 GLY A 1 72 ? 17.550 -1.868 -9.060 1.00 80.50 72 GLY A CA 1
ATOM 581 C C . GLY A 1 72 ? 17.405 -0.805 -7.966 1.00 80.50 72 GLY A C 1
ATOM 582 O O . GLY A 1 72 ? 18.316 -0.013 -7.756 1.00 80.50 72 GLY A O 1
ATOM 583 N N . TYR A 1 73 ? 16.275 -0.767 -7.255 1.00 77.56 73 TYR A N 1
ATOM 584 C CA . TYR A 1 73 ? 16.047 0.161 -6.139 1.00 77.56 73 TYR A CA 1
ATOM 585 C C . TYR A 1 73 ? 16.502 -0.400 -4.782 1.00 77.56 73 TYR A C 1
ATOM 587 O O . TYR A 1 73 ? 15.981 0.021 -3.747 1.00 77.56 73 TYR A O 1
ATOM 595 N N . GLU A 1 74 ? 17.390 -1.395 -4.748 1.00 65.12 74 GLU A N 1
ATOM 596 C CA . GLU A 1 74 ? 17.896 -1.939 -3.481 1.00 65.12 74 GLU A CA 1
ATOM 597 C C . GLU A 1 74 ? 18.707 -0.869 -2.722 1.00 65.12 74 GLU A C 1
ATOM 599 O O . GLU A 1 74 ? 19.546 -0.182 -3.301 1.00 65.12 74 GLU A O 1
ATOM 604 N N . GLN A 1 75 ? 18.382 -0.706 -1.434 1.00 55.94 75 GLN A N 1
ATOM 605 C CA . GLN A 1 75 ? 19.223 -0.074 -0.416 1.00 55.94 75 GLN A CA 1
ATOM 606 C C . GLN A 1 75 ? 19.774 -1.187 0.463 1.00 55.94 75 GLN A C 1
ATOM 608 O O . GLN A 1 75 ? 18.955 -2.080 0.797 1.00 55.94 75 GLN A O 1
#

pLDDT: mean 89.69, std 7.17, range [55.94, 96.88]

Secondary structure (DSSP, 8-state):
--TT-PPPBSSHHHHHHHHHHHHHHHS---EEEE-SSSSSEEEEPPPHHHHHTSS-HHHHHHHHHHHHHHTT---

Sequence (75 aa):
MCITGKRAYYSRAEAKKKAKDMSRRTGERVIPYRCDVCPDWHIGKPPPGLIRGEVSRSEIHQHRYDRARALGYEQ

Foldseek 3Di:
DFPVPFDFDADLVVQQVVQVVVCVVPVARKHWAQDLGDLTIGIDHDDPCCVVVVDDPVRRRVVSVVSCVVVVSDD